Protein AF-A0A9E0RQG9-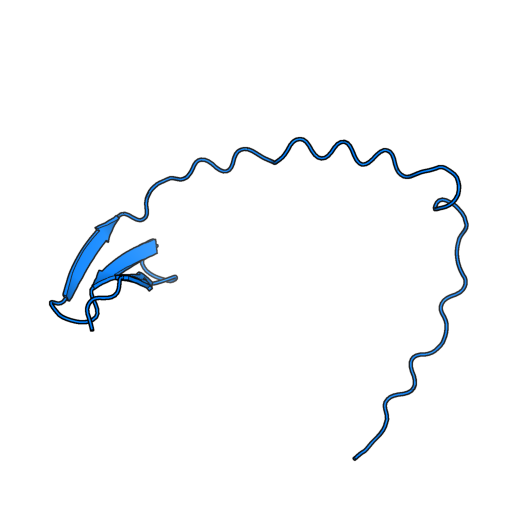F1 (afdb_monomer_lite)

pLDDT: mean 78.76, std 12.72, range [55.91, 94.56]

Sequence (56 aa):
MDRMVIDGAADERRCIACGFVEARPDAGTSMPATRVTRAAARRVETEAEAVRLLDE

Foldseek 3Di:
DWDWDADPVVCWIATPPPGDIDHNPCPPCPPPPPPCPPPVVVVDPDPDDDDDDDDD

Structure (mmCIF, N/CA/C/O backbone):
data_AF-A0A9E0RQG9-F1
#
_entry.id   AF-A0A9E0RQG9-F1
#
loop_
_atom_site.group_PDB
_atom_site.id
_atom_site.type_symbol
_atom_site.label_atom_id
_atom_site.label_alt_id
_atom_site.label_comp_id
_atom_site.label_asym_id
_atom_site.label_entity_id
_atom_site.label_seq_id
_atom_site.pdbx_PDB_ins_code
_atom_site.Cartn_x
_atom_site.Cartn_y
_atom_site.Cartn_z
_atom_site.occupancy
_atom_site.B_iso_or_equiv
_atom_site.auth_seq_id
_atom_site.auth_comp_id
_atom_site.auth_asym_id
_atom_site.auth_atom_id
_atom_site.pdbx_PDB_model_num
ATOM 1 N N . MET A 1 1 ? 0.050 -9.729 24.602 1.00 72.19 1 MET A N 1
ATOM 2 C CA . MET A 1 1 ? 1.229 -9.412 23.769 1.00 72.19 1 MET A CA 1
ATOM 3 C C . MET A 1 1 ? 0.990 -8.042 23.174 1.00 72.19 1 MET A C 1
ATOM 5 O O . MET A 1 1 ? -0.056 -7.857 22.560 1.00 72.19 1 MET A O 1
ATOM 9 N N . ASP A 1 2 ? 1.909 -7.103 23.381 1.00 83.75 2 ASP A N 1
ATOM 10 C CA . ASP A 1 2 ? 1.755 -5.733 22.887 1.00 83.75 2 ASP A CA 1
ATOM 11 C C . ASP A 1 2 ? 2.147 -5.669 21.412 1.00 83.75 2 ASP A C 1
ATOM 13 O O . ASP A 1 2 ? 3.269 -6.005 21.033 1.00 83.75 2 ASP A O 1
ATOM 17 N N . ARG A 1 3 ? 1.190 -5.296 20.560 1.00 90.94 3 ARG A N 1
ATOM 18 C CA . ARG A 1 3 ? 1.365 -5.231 19.107 1.00 90.94 3 ARG A CA 1
ATOM 19 C C . ARG A 1 3 ? 0.528 -4.099 18.524 1.00 90.94 3 ARG A C 1
ATOM 21 O O . ARG A 1 3 ? -0.647 -3.960 18.858 1.00 90.94 3 ARG A O 1
ATOM 28 N N . MET A 1 4 ? 1.129 -3.352 17.602 1.00 93.31 4 MET A N 1
ATOM 29 C CA . MET A 1 4 ? 0.434 -2.379 16.759 1.00 93.31 4 MET A CA 1
ATOM 30 C C . MET A 1 4 ? 0.001 -3.039 15.445 1.00 93.31 4 MET A C 1
ATOM 32 O O . MET A 1 4 ? 0.779 -3.775 14.830 1.00 93.31 4 MET A O 1
ATOM 36 N N . VAL A 1 5 ? -1.228 -2.774 15.012 1.00 92.56 5 VAL A N 1
ATOM 37 C CA . VAL A 1 5 ? -1.775 -3.169 13.704 1.00 92.56 5 VAL A CA 1
ATOM 38 C C . VAL A 1 5 ? -2.214 -1.928 12.935 1.00 92.56 5 VAL A C 1
ATOM 40 O O . VAL A 1 5 ? -2.532 -0.917 13.554 1.00 92.56 5 VAL A O 1
ATOM 43 N N . ILE A 1 6 ? -2.207 -1.992 11.604 1.00 89.88 6 ILE A N 1
ATOM 44 C CA . ILE A 1 6 ? -2.699 -0.904 10.749 1.00 89.88 6 ILE A CA 1
ATOM 45 C C . ILE A 1 6 ? -4.151 -1.201 10.383 1.00 89.88 6 ILE A C 1
ATOM 47 O O . ILE A 1 6 ? -4.436 -2.272 9.843 1.00 89.88 6 ILE A O 1
ATOM 51 N N . ASP A 1 7 ? -5.043 -0.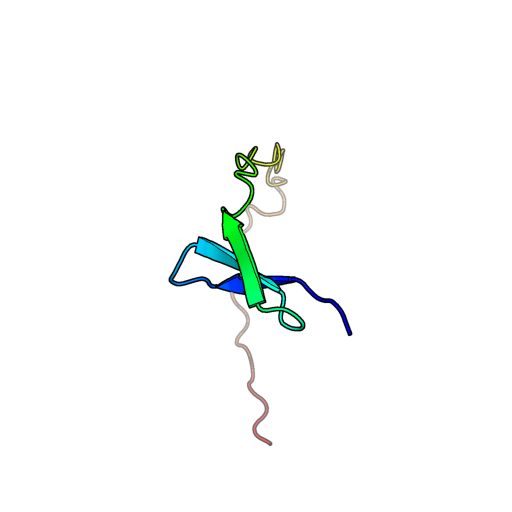260 10.670 1.00 87.31 7 ASP A N 1
ATOM 52 C CA . ASP A 1 7 ? -6.392 -0.244 10.119 1.00 87.31 7 ASP A CA 1
ATOM 53 C C . ASP A 1 7 ? -6.335 0.400 8.728 1.00 87.31 7 ASP A C 1
ATOM 55 O O . ASP A 1 7 ? -6.055 1.588 8.590 1.00 87.31 7 ASP A O 1
ATOM 59 N N . GLY A 1 8 ? -6.558 -0.400 7.683 1.00 81.94 8 GLY A N 1
ATOM 60 C CA . GLY A 1 8 ? -6.498 0.070 6.298 1.00 81.94 8 GLY A CA 1
ATOM 61 C C . GLY A 1 8 ? -7.668 0.966 5.880 1.00 81.94 8 GLY A C 1
ATOM 62 O O . GLY A 1 8 ?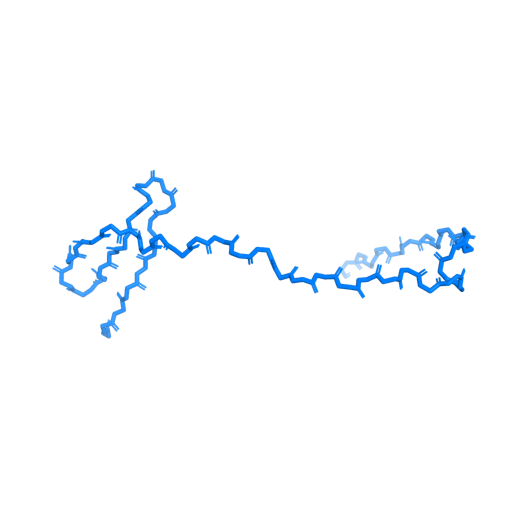 -7.568 1.612 4.842 1.00 81.94 8 GLY A O 1
ATOM 63 N N . ALA A 1 9 ? -8.761 1.007 6.648 1.00 87.31 9 ALA A N 1
ATOM 64 C CA . ALA A 1 9 ? -9.897 1.886 6.380 1.00 87.31 9 ALA A CA 1
ATOM 65 C C . ALA A 1 9 ? -9.711 3.263 7.032 1.00 87.31 9 ALA A C 1
ATOM 67 O O . ALA A 1 9 ? -10.055 4.274 6.424 1.00 87.31 9 ALA A O 1
ATOM 68 N N . ALA A 1 10 ? -9.157 3.297 8.248 1.00 85.75 10 ALA A N 1
ATOM 69 C CA . ALA A 1 10 ? -8.879 4.537 8.976 1.00 85.75 10 ALA A CA 1
ATOM 70 C C . ALA A 1 10 ? -7.497 5.147 8.660 1.00 85.75 10 ALA A C 1
ATOM 72 O O . ALA A 1 10 ? -7.269 6.309 8.971 1.00 85.75 10 ALA A O 1
ATOM 73 N N . ASP A 1 11 ? -6.586 4.376 8.052 1.00 87.19 11 ASP A N 1
ATOM 74 C CA . ASP A 1 11 ? -5.164 4.719 7.861 1.00 87.19 11 ASP A CA 1
ATOM 75 C C . ASP A 1 11 ? -4.460 5.109 9.177 1.00 87.19 11 ASP A C 1
ATOM 77 O O . ASP A 1 11 ? -3.614 6.000 9.257 1.00 87.19 11 ASP A O 1
ATOM 81 N N . GLU A 1 12 ? -4.804 4.388 10.244 1.00 93.44 12 GLU A N 1
ATOM 82 C CA . GLU A 1 12 ? -4.279 4.579 11.595 1.00 93.44 12 GLU A CA 1
ATOM 83 C C . GLU A 1 12 ? -3.623 3.299 12.112 1.00 93.44 12 GLU A C 1
ATOM 85 O O . GLU A 1 12 ? -3.914 2.177 11.683 1.00 93.44 12 GLU A O 1
ATOM 90 N N . ARG A 1 13 ? -2.725 3.456 13.081 1.00 93.62 13 ARG A N 1
ATOM 91 C CA . ARG A 1 13 ? -2.139 2.349 13.832 1.00 93.62 13 ARG A CA 1
ATOM 92 C C . ARG A 1 13 ? -2.829 2.209 15.178 1.00 93.62 13 ARG A C 1
ATOM 94 O O . ARG A 1 13 ? -2.922 3.173 15.930 1.00 93.62 13 ARG A O 1
ATOM 101 N N . ARG A 1 14 ? -3.228 0.983 15.523 1.00 93.75 14 ARG A N 1
ATOM 102 C CA . ARG A 1 14 ? -3.914 0.663 16.779 1.00 93.75 14 ARG A CA 1
ATOM 103 C C . ARG A 1 14 ? -3.200 -0.418 17.586 1.00 93.75 14 ARG A C 1
ATOM 105 O O . ARG A 1 14 ? -2.815 -1.453 17.042 1.00 93.75 14 ARG A O 1
ATOM 112 N N . CYS A 1 15 ? -3.065 -0.205 18.894 1.00 94.50 15 CYS A N 1
ATOM 113 C CA . CYS A 1 15 ? -2.575 -1.212 19.831 1.00 94.50 15 CYS A CA 1
ATOM 114 C C . CYS A 1 15 ? -3.683 -2.211 20.158 1.00 94.50 15 CYS A C 1
ATOM 116 O O . CYS A 1 15 ? -4.746 -1.826 20.649 1.00 94.50 15 CYS A O 1
ATOM 118 N N . ILE A 1 16 ? -3.418 -3.502 19.967 1.00 93.81 16 ILE A N 1
ATOM 119 C CA . ILE A 1 16 ? -4.401 -4.556 20.266 1.00 93.81 16 ILE A CA 1
ATOM 120 C C . ILE A 1 16 ? -4.561 -4.835 21.767 1.00 93.81 16 ILE A C 1
ATOM 122 O O . ILE A 1 16 ? -5.521 -5.486 22.161 1.00 93.81 16 ILE A O 1
ATOM 126 N N . ALA A 1 17 ? -3.623 -4.373 22.600 1.00 94.56 17 ALA A N 1
ATOM 127 C CA . ALA A 1 17 ? -3.630 -4.630 24.039 1.00 94.56 17 ALA A CA 1
ATOM 128 C C . ALA A 1 17 ? -4.354 -3.531 24.833 1.00 94.56 17 ALA A C 1
ATOM 130 O O . ALA A 1 17 ? -5.155 -3.839 25.709 1.00 94.56 17 ALA A O 1
ATOM 131 N N . CYS A 1 18 ? -4.093 -2.256 24.523 1.00 94.56 18 CYS A N 1
ATOM 132 C CA . CYS A 1 18 ? -4.636 -1.113 25.273 1.00 94.56 18 CYS A CA 1
ATOM 133 C C . CYS A 1 18 ? -5.539 -0.184 24.450 1.00 94.56 18 CYS A C 1
ATOM 135 O O . CYS A 1 18 ? -6.092 0.766 24.995 1.00 94.56 18 CYS A O 1
ATOM 137 N N . GLY A 1 19 ? -5.688 -0.423 23.144 1.00 91.75 19 GLY A N 1
ATOM 138 C CA . GLY A 1 19 ? -6.536 0.394 22.279 1.00 91.75 19 GLY A CA 1
ATOM 139 C C . GLY A 1 19 ? -5.957 1.758 21.904 1.00 91.75 19 GLY A C 1
ATOM 140 O O . GLY A 1 19 ? -6.669 2.527 21.272 1.00 91.75 19 GLY A O 1
ATOM 141 N N . PHE A 1 20 ? -4.699 2.049 22.248 1.00 93.81 20 PHE A N 1
ATOM 142 C CA . PHE A 1 20 ? -3.992 3.250 21.797 1.00 93.81 20 PHE A CA 1
ATOM 143 C C . PHE A 1 20 ? -4.052 3.398 20.269 1.00 93.81 20 PHE A C 1
ATOM 145 O O . PHE A 1 20 ? -3.885 2.402 19.561 1.00 93.81 20 PHE A O 1
ATOM 152 N N . VAL A 1 21 ? -4.268 4.626 19.787 1.00 94.19 21 VAL A N 1
ATOM 153 C CA . VAL A 1 21 ? -4.401 4.971 18.364 1.00 94.19 21 VAL A CA 1
ATOM 154 C C . VAL A 1 21 ? -3.431 6.097 18.021 1.00 94.19 21 VAL A C 1
ATOM 156 O O . VAL A 1 21 ? -3.334 7.079 18.756 1.00 94.19 21 VAL A O 1
ATOM 159 N N . GLU A 1 22 ? -2.730 5.957 16.902 1.00 93.62 22 GLU A N 1
ATOM 160 C CA . GLU A 1 22 ? -1.860 6.989 16.339 1.00 93.62 22 GLU A CA 1
ATOM 161 C C . GLU A 1 22 ? -2.014 7.045 14.815 1.00 93.62 22 GLU A C 1
ATOM 163 O O . GLU A 1 22 ? -2.314 6.034 14.173 1.00 93.62 22 GLU A O 1
ATOM 168 N N . ALA A 1 23 ? -1.771 8.219 14.228 1.00 92.06 23 ALA A N 1
ATOM 169 C CA . ALA A 1 23 ? -1.717 8.359 12.777 1.00 92.06 23 ALA A CA 1
ATOM 170 C C . ALA A 1 23 ? -0.651 7.420 12.194 1.00 92.06 23 ALA A C 1
ATOM 172 O O . ALA A 1 23 ? 0.422 7.233 12.783 1.00 92.06 23 ALA A O 1
ATOM 173 N N . ARG A 1 24 ? -0.923 6.828 11.025 1.00 87.69 24 ARG A N 1
ATOM 174 C CA . ARG A 1 24 ? 0.097 6.050 10.328 1.00 87.69 24 ARG A CA 1
ATOM 175 C C . ARG A 1 24 ? 1.285 6.969 10.001 1.00 87.69 24 ARG A C 1
ATOM 177 O O . ARG A 1 24 ? 1.081 8.038 9.431 1.00 87.69 24 ARG A O 1
ATOM 184 N N . PRO A 1 25 ? 2.526 6.572 10.340 1.00 84.31 25 PRO A N 1
ATOM 185 C CA . PRO A 1 25 ? 3.701 7.328 9.955 1.00 84.31 25 PRO A CA 1
ATOM 186 C C . PRO A 1 25 ? 3.714 7.503 8.444 1.00 84.31 25 PRO A C 1
ATOM 188 O O . PRO A 1 25 ? 3.670 6.510 7.709 1.00 84.31 25 PR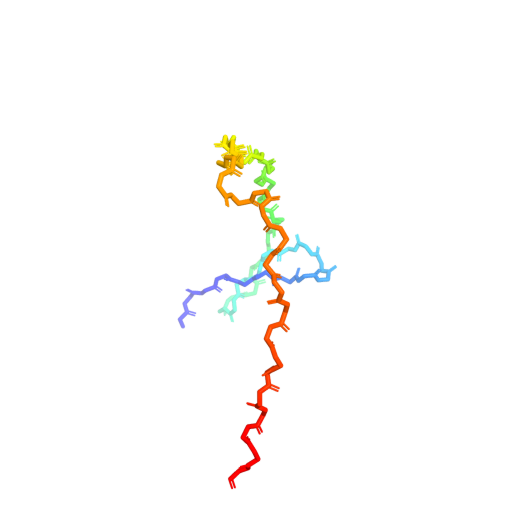O A O 1
ATOM 191 N N . ASP A 1 26 ? 3.801 8.753 8.005 1.00 76.94 26 ASP A N 1
ATOM 192 C CA . ASP A 1 26 ? 3.991 9.082 6.603 1.00 76.94 26 ASP A CA 1
ATOM 193 C C . ASP A 1 26 ? 5.425 8.699 6.220 1.00 76.94 26 ASP A C 1
ATOM 195 O O . ASP A 1 26 ? 6.380 9.473 6.312 1.00 76.94 26 ASP A O 1
ATOM 199 N N . ALA A 1 27 ? 5.613 7.426 5.884 1.00 66.56 27 ALA A N 1
ATOM 200 C CA . ALA A 1 27 ? 6.819 6.974 5.228 1.00 66.56 27 ALA A CA 1
ATOM 201 C C . ALA A 1 27 ? 6.678 7.406 3.774 1.00 66.56 27 ALA A C 1
ATOM 203 O O . ALA A 1 27 ? 6.243 6.612 2.935 1.00 66.56 27 ALA A O 1
ATOM 204 N N . GLY A 1 28 ? 7.003 8.677 3.503 1.00 69.00 28 GLY A N 1
ATOM 205 C CA . GLY A 1 28 ? 7.085 9.206 2.150 1.00 69.00 28 GLY A CA 1
ATOM 206 C C . GLY A 1 28 ? 7.753 8.147 1.287 1.00 69.00 28 GLY A C 1
ATOM 207 O O . GLY A 1 28 ? 8.890 7.745 1.553 1.00 69.00 28 GLY A O 1
ATOM 208 N N . THR A 1 29 ? 6.986 7.574 0.357 1.00 68.06 29 THR A N 1
ATOM 209 C CA . THR A 1 29 ? 7.434 6.392 -0.374 1.00 68.06 29 THR A CA 1
ATOM 210 C C . THR A 1 29 ? 8.499 6.866 -1.343 1.00 68.06 29 THR A C 1
ATOM 212 O O . THR A 1 29 ? 8.208 7.251 -2.473 1.00 68.06 29 THR A O 1
ATOM 215 N N . SER A 1 30 ? 9.751 6.899 -0.884 1.00 74.00 30 SER A N 1
ATOM 216 C CA . SER A 1 30 ? 10.872 7.066 -1.791 1.00 74.00 30 SER A CA 1
ATOM 217 C C . SER A 1 30 ? 10.835 5.852 -2.699 1.00 74.00 30 SER A C 1
ATOM 219 O O . SER A 1 30 ? 10.990 4.711 -2.256 1.00 74.00 30 SER A O 1
ATOM 221 N N . MET A 1 31 ? 10.508 6.085 -3.969 1.00 69.94 31 MET A N 1
ATOM 222 C CA . MET A 1 31 ? 10.580 5.018 -4.946 1.00 69.94 31 MET A CA 1
ATOM 223 C C . MET A 1 31 ? 12.010 4.483 -4.895 1.00 69.94 31 MET A C 1
ATOM 225 O O . MET A 1 31 ? 12.948 5.273 -5.066 1.00 69.94 31 MET A O 1
ATOM 229 N N . PRO A 1 32 ? 12.211 3.178 -4.643 1.00 72.88 32 PRO A N 1
ATOM 230 C CA . PRO A 1 32 ? 13.543 2.623 -4.746 1.00 72.88 32 PRO A CA 1
ATOM 231 C C . PRO A 1 32 ? 14.049 2.938 -6.152 1.00 72.88 32 PRO A C 1
ATOM 233 O O . PRO A 1 32 ? 13.308 2.791 -7.130 1.00 72.88 32 PRO A O 1
ATOM 236 N N . ALA A 1 33 ? 15.291 3.412 -6.256 1.00 73.50 33 ALA A N 1
ATOM 237 C CA . ALA A 1 33 ? 15.930 3.670 -7.537 1.00 73.50 33 ALA A CA 1
ATOM 238 C C . ALA A 1 33 ? 16.112 2.330 -8.260 1.00 73.50 33 ALA A C 1
ATOM 240 O O . ALA A 1 33 ? 17.143 1.666 -8.157 1.00 73.50 33 ALA A O 1
ATOM 241 N N . THR A 1 34 ? 15.071 1.882 -8.954 1.00 65.06 34 THR A N 1
ATOM 242 C CA . THR A 1 34 ? 15.086 0.620 -9.675 1.00 65.06 34 THR A CA 1
ATOM 243 C C . THR A 1 34 ? 15.867 0.840 -10.961 1.00 65.06 34 THR A C 1
ATOM 245 O O . THR A 1 34 ? 15.336 1.189 -12.011 1.00 65.06 34 THR A O 1
ATOM 248 N N . ARG A 1 35 ? 17.187 0.644 -10.899 1.00 61.31 35 ARG A N 1
ATOM 249 C CA . ARG A 1 35 ? 18.021 0.577 -12.102 1.00 61.31 35 ARG A CA 1
ATOM 250 C C . ARG A 1 35 ? 17.841 -0.795 -12.757 1.00 61.31 35 ARG A C 1
ATOM 252 O O . ARG A 1 35 ? 18.778 -1.576 -12.861 1.00 61.31 35 ARG A O 1
ATOM 259 N N . VAL A 1 36 ? 16.615 -1.104 -13.180 1.00 59.69 36 VAL A N 1
ATOM 260 C CA . VAL A 1 36 ? 16.334 -2.277 -14.013 1.00 59.69 36 VAL A CA 1
ATOM 261 C C . VAL A 1 36 ? 16.636 -1.877 -15.452 1.00 59.69 36 VAL A C 1
ATOM 263 O O . VAL A 1 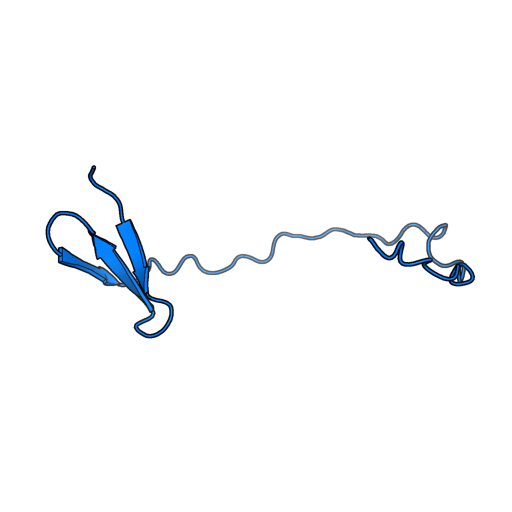36 ? 15.751 -1.530 -16.230 1.00 59.69 36 VAL A O 1
ATOM 266 N N . THR A 1 37 ? 17.909 -1.894 -15.843 1.00 61.25 37 THR A N 1
ATOM 267 C CA . THR A 1 37 ? 18.200 -2.029 -17.270 1.00 61.25 37 THR A CA 1
ATOM 268 C C . THR A 1 37 ? 17.728 -3.430 -17.644 1.00 61.25 37 THR A C 1
ATOM 270 O O . THR A 1 37 ? 18.345 -4.427 -17.275 1.00 61.25 37 THR A O 1
ATOM 273 N N . ARG A 1 38 ? 16.571 -3.550 -18.308 1.00 56.91 38 ARG A N 1
ATOM 274 C CA . ARG A 1 38 ? 16.146 -4.839 -18.868 1.00 56.91 38 ARG A CA 1
ATOM 275 C C . ARG A 1 38 ? 17.275 -5.300 -19.790 1.00 56.91 38 ARG A C 1
ATOM 277 O O . ARG A 1 38 ? 17.470 -4.707 -20.852 1.00 56.91 38 ARG A O 1
ATOM 284 N N . ALA A 1 39 ? 18.039 -6.306 -19.364 1.00 57.88 39 ALA A N 1
ATOM 285 C CA . ALA A 1 39 ? 19.105 -6.879 -20.174 1.00 57.88 39 ALA A CA 1
ATOM 286 C C . ALA A 1 39 ? 18.527 -7.249 -21.547 1.00 57.88 39 ALA A C 1
ATOM 288 O O . ALA A 1 39 ? 17.423 -7.794 -21.615 1.00 57.88 39 ALA A O 1
ATOM 289 N N . ALA A 1 40 ? 19.240 -6.938 -22.634 1.00 58.59 40 ALA A N 1
ATOM 290 C CA . ALA A 1 40 ? 18.756 -7.165 -23.999 1.00 58.59 40 ALA A CA 1
ATOM 291 C C . ALA A 1 40 ? 18.313 -8.625 -24.239 1.00 58.59 40 ALA A C 1
ATOM 293 O O . ALA A 1 40 ? 17.360 -8.855 -24.973 1.00 58.59 40 ALA A O 1
ATOM 294 N N . ALA A 1 41 ? 18.911 -9.587 -23.523 1.00 55.91 41 ALA A N 1
ATOM 295 C CA . ALA A 1 41 ? 18.530 -11.002 -23.519 1.00 55.91 41 ALA A CA 1
ATOM 296 C C . ALA A 1 41 ? 17.069 -11.276 -23.095 1.00 55.91 41 ALA A C 1
ATOM 298 O O . ALA A 1 41 ? 16.500 -12.282 -23.494 1.00 55.91 41 ALA A O 1
ATOM 299 N N . ARG A 1 42 ? 16.433 -10.380 -22.324 1.00 56.56 42 ARG A N 1
ATOM 300 C CA . ARG A 1 42 ? 15.010 -10.460 -21.929 1.00 56.56 42 ARG A CA 1
ATOM 301 C C . ARG A 1 42 ? 14.077 -9.651 -22.847 1.00 56.56 42 ARG A C 1
ATOM 303 O O . ARG A 1 42 ? 12.954 -9.342 -22.458 1.00 56.56 42 ARG A O 1
ATOM 310 N N . ARG A 1 43 ? 14.548 -9.229 -24.028 1.00 57.22 43 ARG A N 1
ATOM 311 C CA . ARG A 1 43 ? 13.715 -8.655 -25.107 1.00 57.22 43 ARG A CA 1
ATOM 312 C C . ARG A 1 43 ? 13.252 -9.711 -26.116 1.00 57.22 43 ARG A C 1
ATOM 314 O O . ARG A 1 43 ? 12.627 -9.350 -27.103 1.00 57.22 43 ARG A O 1
ATOM 321 N N . VAL A 1 44 ? 13.587 -10.978 -25.889 1.00 67.25 44 VAL A N 1
ATOM 322 C CA . VAL A 1 44 ? 13.091 -12.089 -26.698 1.00 67.25 44 VAL A CA 1
ATOM 323 C C . VAL A 1 44 ? 11.693 -12.429 -26.198 1.00 67.25 44 VAL A C 1
ATOM 325 O O . VAL A 1 44 ? 11.516 -12.702 -25.008 1.00 67.25 44 VAL A O 1
ATOM 328 N N . GLU A 1 45 ? 10.707 -12.367 -27.090 1.00 68.06 45 GLU A N 1
ATOM 329 C CA . GLU A 1 45 ? 9.361 -12.878 -26.839 1.00 68.06 45 GLU A CA 1
ATOM 330 C C . GLU A 1 45 ? 9.484 -14.378 -26.579 1.00 68.06 45 GLU A C 1
ATOM 332 O O . GLU A 1 45 ? 9.716 -15.174 -27.483 1.00 68.06 45 GLU A O 1
ATOM 337 N N . THR A 1 46 ? 9.463 -14.749 -25.303 1.00 71.81 46 THR A N 1
ATOM 338 C CA . THR A 1 46 ? 9.478 -16.153 -24.904 1.00 71.81 46 THR A CA 1
ATOM 339 C C . THR A 1 46 ? 8.058 -16.658 -25.096 1.00 71.81 46 THR A C 1
ATOM 341 O O . THR A 1 46 ? 7.130 -16.058 -24.551 1.00 71.81 46 THR A O 1
ATOM 344 N N . GLU A 1 47 ? 7.879 -17.700 -25.906 1.00 77.12 47 GLU A N 1
ATOM 345 C CA . GLU A 1 47 ? 6.561 -18.285 -26.141 1.00 77.12 47 GLU A CA 1
ATOM 346 C C . GLU A 1 47 ? 5.973 -18.751 -24.803 1.00 77.12 47 GLU A C 1
ATOM 348 O O . GLU A 1 47 ? 6.667 -19.359 -23.983 1.00 77.12 47 GLU A O 1
ATOM 353 N N . ALA A 1 48 ? 4.719 -18.386 -24.536 1.00 78.00 48 ALA A N 1
ATOM 354 C CA . ALA A 1 48 ? 4.075 -18.726 -23.278 1.00 78.00 48 ALA A CA 1
ATOM 355 C C . ALA A 1 48 ? 3.806 -20.237 -23.231 1.00 78.00 48 ALA A C 1
ATOM 357 O O . ALA A 1 48 ? 3.039 -20.760 -24.036 1.00 78.00 48 ALA A O 1
ATOM 358 N N . GLU A 1 49 ? 4.414 -20.938 -22.274 1.00 82.06 49 GLU A N 1
ATOM 359 C CA . GLU A 1 49 ? 4.109 -22.345 -22.021 1.00 82.06 49 GLU A CA 1
ATOM 360 C C . GLU A 1 49 ? 2.776 -22.469 -21.264 1.00 82.06 49 GLU A C 1
ATOM 362 O O . GLU A 1 49 ? 2.495 -21.710 -20.332 1.00 82.06 49 GLU 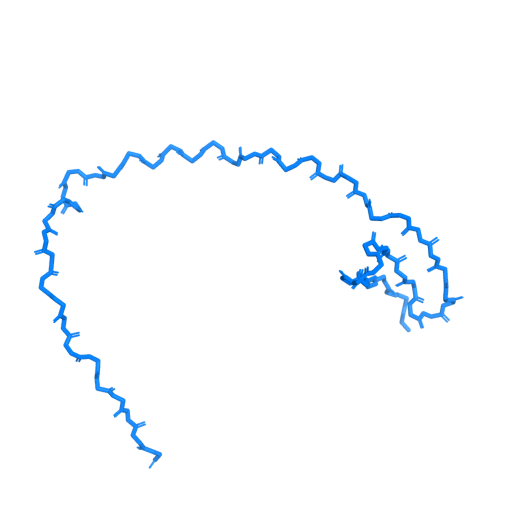A O 1
ATOM 367 N N . ALA A 1 50 ? 1.937 -23.427 -21.664 1.00 85.56 50 ALA A N 1
ATOM 368 C CA . ALA A 1 50 ? 0.650 -23.661 -21.022 1.00 85.56 50 ALA A CA 1
ATOM 369 C C . ALA A 1 50 ? 0.840 -24.194 -19.590 1.00 85.56 50 ALA A C 1
ATOM 371 O O . ALA A 1 50 ? 1.406 -25.268 -19.377 1.00 85.56 50 ALA A O 1
ATOM 372 N N . VAL A 1 51 ? 0.323 -23.465 -18.598 1.00 85.31 51 VAL A N 1
ATOM 373 C CA . VAL A 1 51 ? 0.311 -23.916 -17.201 1.00 85.31 51 VAL A CA 1
ATOM 374 C C . VAL A 1 51 ? -0.691 -25.060 -17.058 1.00 85.31 51 VAL A C 1
ATOM 376 O O . VAL A 1 51 ? -1.883 -24.884 -17.304 1.00 85.31 51 VAL A O 1
ATOM 379 N N . ARG A 1 52 ? -0.214 -26.235 -16.635 1.00 86.06 52 ARG A N 1
ATOM 380 C CA . ARG A 1 52 ? -1.076 -27.358 -16.244 1.00 86.06 52 ARG A CA 1
ATOM 381 C C . ARG A 1 52 ? -1.439 -27.206 -14.774 1.00 86.06 52 ARG A C 1
ATOM 383 O O . ARG A 1 52 ? -0.569 -27.328 -13.914 1.00 86.06 52 ARG A O 1
ATOM 390 N N . LEU A 1 53 ? -2.709 -26.925 -14.504 1.00 84.19 53 LEU A N 1
ATOM 391 C CA . LEU A 1 53 ? -3.264 -27.049 -13.162 1.00 84.19 53 LEU A CA 1
ATOM 392 C C . LEU A 1 53 ? -3.369 -28.544 -12.847 1.00 84.19 53 LEU A C 1
ATOM 394 O O . LEU A 1 53 ? -3.860 -29.319 -13.666 1.00 84.19 53 LEU A O 1
ATOM 398 N N . LEU A 1 54 ? -2.827 -28.949 -11.704 1.00 79.62 54 LEU A N 1
ATOM 399 C CA . LEU A 1 54 ? -3.077 -30.270 -11.146 1.00 79.62 54 LEU A CA 1
ATOM 400 C C . LEU A 1 54 ? -4.369 -30.143 -10.337 1.00 79.62 54 LEU A C 1
ATOM 402 O O . LEU A 1 54 ? -4.392 -29.377 -9.374 1.00 79.62 54 LEU A O 1
ATOM 406 N N . ASP A 1 55 ? -5.423 -30.834 -10.764 1.00 74.25 55 ASP A N 1
ATOM 407 C CA . ASP A 1 55 ? -6.586 -31.070 -9.906 1.00 74.25 55 ASP A CA 1
ATOM 408 C C . ASP A 1 55 ? -6.216 -32.127 -8.845 1.00 74.25 55 ASP A C 1
ATOM 410 O O . ASP A 1 55 ? -5.342 -32.962 -9.095 1.00 74.25 55 ASP A O 1
ATOM 414 N N . GLU A 1 56 ? -6.841 -32.005 -7.667 1.00 62.28 56 GLU A N 1
ATOM 415 C CA . GLU A 1 56 ? -6.481 -32.588 -6.353 1.00 62.28 56 GLU A CA 1
ATOM 416 C C . GLU A 1 56 ? -5.968 -34.041 -6.337 1.00 62.28 56 GLU A C 1
ATOM 418 O O . GLU A 1 56 ? -6.625 -34.937 -6.919 1.00 62.28 56 GLU A O 1
#

Radius of gyration: 22.08 Å; chains: 1; bounding box: 29×42×52 Å

Secondary structure (DSSP, 8-state):
---EEEETTTTEEEETTT--EEEPP--------------GGGGS-PPPPPP-----